Protein AF-W4LAF6-F1 (afdb_monomer)

Radius of gyration: 26.65 Å; Cα contacts (8 Å, |Δi|>4): 102; cha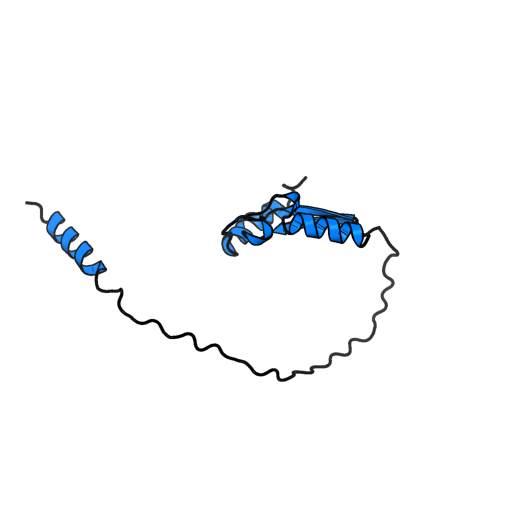ins: 1; bounding box: 60×44×70 Å

Mean predicted aligned error: 17.76 Å

Sequence (121 aa):
MNRSCLTWWLIMAGCLCLCLSGCKPQTQQTSPPASETGGQAAAPRTSPAPRGSVDEGTIVAMGDSLTAGLGVPEGQAYPAQLERKLRADGYAFKVINAGVSGETSSGARTRTEWMLTGALG

pLDDT: mean 75.05, std 21.87, range [36.91, 98.44]

Secondary structure (DSSP, 8-state):
--HHHHHHHHHHHHGGGS-------------------------------------EEEEEEEESHHHHTTTS-GGGSHHHHHHHHHHHTT-EEEEEEEE-TT--HHHHHHHHHHHHTTTT-

Structure (mmCIF, N/CA/C/O backbone):
data_AF-W4LAF6-F1
#
_entry.id   AF-W4LAF6-F1
#
loop_
_atom_site.group_PDB
_atom_site.id
_atom_site.type_symbol
_atom_site.label_atom_id
_atom_site.label_alt_id
_atom_site.label_comp_id
_atom_site.label_asym_id
_atom_site.label_entity_id
_atom_site.label_seq_id
_atom_site.pdbx_PDB_ins_code
_atom_site.Cartn_x
_atom_site.Cartn_y
_atom_site.Cartn_z
_atom_site.occupancy
_atom_site.B_iso_or_equiv
_atom_site.auth_seq_id
_atom_site.auth_comp_id
_atom_site.auth_asym_id
_atom_site.auth_atom_id
_atom_site.pdbx_PDB_model_num
ATOM 1 N N . MET A 1 1 ? 40.370 24.795 -37.604 1.00 55.34 1 MET A N 1
ATOM 2 C CA . MET A 1 1 ? 40.095 23.561 -36.834 1.00 55.34 1 MET A CA 1
ATOM 3 C C . MET A 1 1 ? 40.069 23.897 -35.349 1.00 55.34 1 MET A C 1
ATOM 5 O O . MET A 1 1 ? 41.091 24.296 -34.806 1.00 55.34 1 MET A O 1
ATOM 9 N N . ASN A 1 2 ? 38.887 23.836 -34.730 1.00 53.38 2 ASN A N 1
ATOM 10 C CA . ASN A 1 2 ? 38.608 24.380 -33.397 1.00 53.38 2 ASN A CA 1
ATOM 11 C C . ASN A 1 2 ? 39.201 23.533 -32.264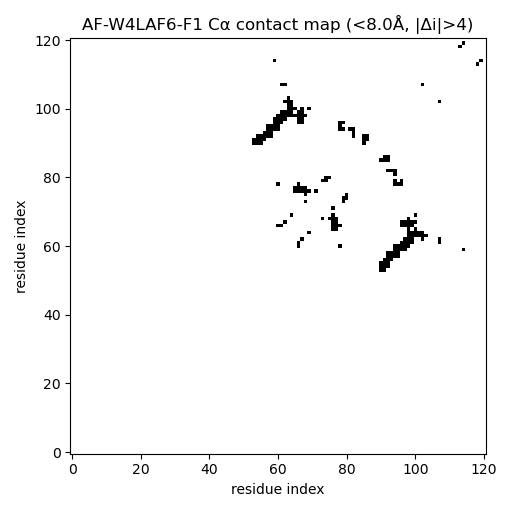 1.00 53.38 2 ASN A C 1
ATOM 13 O O . ASN A 1 2 ? 38.917 22.341 -32.156 1.00 53.38 2 ASN A O 1
ATOM 17 N N . ARG A 1 3 ? 39.944 24.191 -31.363 1.00 62.16 3 ARG A N 1
ATOM 18 C CA . ARG A 1 3 ? 40.529 23.611 -30.138 1.00 62.16 3 ARG A CA 1
ATOM 19 C C . ARG A 1 3 ? 39.488 22.944 -29.227 1.00 62.16 3 ARG A C 1
ATOM 21 O O . ARG A 1 3 ? 39.826 22.004 -28.524 1.00 62.16 3 ARG A O 1
ATOM 28 N N . SER A 1 4 ? 38.224 23.354 -29.331 1.00 68.12 4 SER A N 1
ATOM 29 C CA . SER A 1 4 ? 37.078 22.790 -28.607 1.00 68.12 4 SER A CA 1
ATOM 30 C C . SER A 1 4 ? 36.737 21.344 -28.990 1.00 68.12 4 SER A C 1
ATOM 32 O O . SER A 1 4 ? 36.124 20.644 -28.195 1.00 68.12 4 SER A O 1
ATOM 34 N N . CYS A 1 5 ? 37.143 20.874 -30.177 1.00 57.09 5 CYS A N 1
ATOM 35 C CA . CYS A 1 5 ? 36.924 19.487 -30.607 1.00 57.09 5 CYS A CA 1
ATOM 36 C C . CYS A 1 5 ? 37.892 18.516 -29.909 1.00 57.09 5 CYS A C 1
ATOM 38 O O . CYS A 1 5 ? 37.520 17.397 -29.571 1.00 57.09 5 CYS A O 1
ATOM 40 N N . LEU A 1 6 ? 39.120 18.970 -29.634 1.00 57.22 6 LEU A N 1
ATOM 41 C CA . LEU A 1 6 ? 40.149 18.152 -28.992 1.00 57.22 6 LEU A CA 1
ATOM 42 C C . LEU A 1 6 ? 39.878 17.983 -27.489 1.00 57.22 6 LEU A C 1
ATOM 44 O O . LEU A 1 6 ? 40.074 16.901 -26.942 1.00 57.22 6 LEU A O 1
ATOM 48 N N . THR A 1 7 ? 39.346 19.022 -26.836 1.00 59.94 7 THR A N 1
ATOM 49 C CA . THR A 1 7 ? 38.911 18.956 -25.432 1.00 59.94 7 THR A CA 1
ATOM 50 C C . THR A 1 7 ? 37.695 18.049 -25.252 1.00 59.94 7 THR A C 1
ATOM 52 O O . THR A 1 7 ? 37.623 17.314 -24.273 1.00 59.94 7 THR A O 1
ATOM 55 N N . TRP A 1 8 ? 36.760 18.048 -26.208 1.00 55.19 8 TRP A N 1
ATOM 56 C CA . TRP A 1 8 ? 35.602 17.149 -26.182 1.00 55.19 8 TRP A CA 1
ATOM 57 C C . TRP A 1 8 ? 35.978 15.682 -26.436 1.00 55.19 8 TRP A C 1
ATOM 59 O O . TRP A 1 8 ? 35.416 14.787 -25.809 1.00 55.19 8 TRP A O 1
ATOM 69 N N . TRP A 1 9 ? 36.974 15.430 -27.291 1.00 58.06 9 TRP A N 1
ATOM 70 C CA . TRP A 1 9 ? 37.477 14.078 -27.554 1.00 58.06 9 TRP A CA 1
ATOM 71 C C . TRP A 1 9 ? 38.161 13.457 -26.322 1.00 58.06 9 TRP A C 1
ATOM 73 O O . TRP A 1 9 ? 37.924 12.293 -26.006 1.00 58.06 9 TRP A O 1
ATOM 83 N N . LEU A 1 10 ? 38.931 14.246 -25.563 1.00 59.41 10 LEU A N 1
ATOM 84 C CA . LEU A 1 10 ? 39.584 13.784 -24.329 1.00 59.41 10 LEU A CA 1
ATOM 85 C C . LEU A 1 10 ? 38.589 13.479 -23.192 1.00 59.41 10 LEU A C 1
ATOM 87 O O . LEU A 1 10 ? 38.807 12.535 -22.435 1.00 59.41 10 LEU A O 1
ATOM 91 N N . ILE A 1 11 ? 37.476 14.218 -23.099 1.00 61.00 11 ILE A N 1
ATOM 92 C CA . ILE A 1 11 ? 36.417 13.962 -22.102 1.00 61.00 11 ILE A CA 1
ATOM 93 C C . ILE A 1 11 ? 35.644 12.672 -22.432 1.00 61.00 11 ILE A C 1
ATOM 95 O O . ILE A 1 11 ? 35.308 11.911 -21.526 1.00 61.00 11 ILE A O 1
ATOM 99 N N . MET A 1 12 ? 35.425 12.371 -23.717 1.00 57.75 12 MET A N 1
ATOM 100 C CA . MET A 1 12 ? 34.759 11.131 -24.143 1.00 57.75 12 MET A CA 1
ATOM 101 C C . MET A 1 12 ? 35.655 9.885 -24.036 1.00 57.75 12 MET A C 1
ATOM 103 O O . MET A 1 12 ? 35.149 8.800 -23.765 1.00 57.75 12 MET A O 1
ATOM 107 N N . ALA A 1 13 ? 36.979 10.023 -24.174 1.00 53.97 13 ALA A N 1
ATOM 108 C CA . ALA A 1 13 ? 37.919 8.908 -24.013 1.00 53.97 13 ALA A CA 1
ATOM 109 C C . ALA A 1 13 ? 38.182 8.528 -22.538 1.00 53.97 13 ALA A C 1
ATOM 111 O O . ALA A 1 13 ? 38.490 7.374 -22.244 1.00 53.97 13 ALA A O 1
ATOM 112 N N . GLY A 1 14 ? 38.029 9.468 -21.596 1.00 49.91 14 GLY A N 1
ATOM 113 C CA . GLY A 1 14 ? 38.251 9.227 -20.162 1.00 49.91 14 GLY A CA 1
ATOM 114 C C . GLY A 1 14 ? 37.152 8.415 -19.462 1.00 49.91 14 GLY A C 1
ATOM 115 O O . GLY A 1 14 ? 37.416 7.775 -18.447 1.00 49.91 14 GLY A O 1
ATOM 116 N N . CYS A 1 15 ? 35.934 8.383 -20.009 1.00 51.44 15 CYS A N 1
ATOM 117 C CA . CYS A 1 15 ? 34.794 7.683 -19.402 1.00 51.44 15 CYS A CA 1
ATOM 118 C C . CYS A 1 15 ? 34.811 6.155 -19.644 1.00 51.44 15 CYS A C 1
ATOM 120 O O . CYS A 1 15 ? 34.063 5.410 -19.018 1.00 51.44 15 CYS A O 1
ATOM 122 N N . LEU A 1 16 ? 35.697 5.662 -20.518 1.00 52.75 16 LEU A N 1
ATOM 123 C CA . LEU A 1 16 ? 35.758 4.253 -20.928 1.00 52.75 16 LEU A CA 1
ATOM 124 C C . LEU A 1 16 ? 36.671 3.375 -20.039 1.00 52.75 16 LEU A C 1
ATOM 126 O O . LEU A 1 16 ? 36.774 2.174 -20.267 1.00 52.75 16 LEU A O 1
ATOM 130 N N . CYS A 1 17 ? 37.309 3.932 -19.001 1.00 44.88 17 CYS A N 1
ATOM 131 C CA . CYS A 1 17 ? 38.289 3.208 -18.171 1.00 44.88 17 CYS A CA 1
ATOM 132 C C . CYS A 1 17 ? 37.824 2.890 -16.730 1.00 44.88 17 CYS A C 1
ATOM 134 O O . CYS A 1 17 ? 38.633 2.474 -15.905 1.00 44.88 17 CYS A O 1
ATOM 136 N N . LEU A 1 18 ? 36.535 3.052 -16.395 1.00 50.84 18 LEU A N 1
ATOM 137 C CA . LEU A 1 18 ? 36.020 2.850 -15.025 1.00 50.84 18 LEU A CA 1
ATOM 138 C C . LEU A 1 18 ? 34.914 1.776 -14.910 1.00 50.84 18 LEU A C 1
ATOM 140 O O . LEU A 1 18 ? 33.970 1.922 -14.137 1.00 50.84 18 LEU A O 1
ATOM 144 N N . CYS A 1 19 ? 35.022 0.670 -15.655 1.00 47.31 19 CYS A N 1
ATOM 145 C CA . CYS A 1 19 ? 34.021 -0.414 -15.634 1.00 47.31 19 CYS A CA 1
ATOM 146 C C . CYS A 1 19 ? 34.586 -1.823 -15.367 1.00 47.31 19 CYS A C 1
ATOM 148 O O . CYS A 1 19 ? 33.992 -2.800 -15.808 1.00 47.31 19 CYS A O 1
ATOM 150 N N . LEU A 1 20 ? 35.711 -1.961 -14.650 1.00 53.41 20 LEU A N 1
ATOM 151 C CA . LEU A 1 20 ? 36.367 -3.267 -14.432 1.00 53.41 20 LEU A CA 1
ATOM 152 C C . LEU A 1 20 ? 36.799 -3.553 -12.978 1.00 53.41 20 LEU A C 1
ATOM 154 O O . LEU A 1 20 ? 37.772 -4.265 -12.753 1.00 53.41 20 LEU A O 1
ATOM 158 N N . SER A 1 21 ? 36.043 -3.088 -11.977 1.00 51.38 21 SER A N 1
ATOM 159 C CA . SER A 1 21 ? 36.229 -3.527 -10.581 1.00 51.38 21 SER A CA 1
ATOM 160 C C . SER A 1 21 ? 35.023 -4.304 -10.056 1.00 51.38 21 SER A C 1
ATOM 162 O O . SER A 1 21 ? 34.177 -3.777 -9.346 1.00 51.38 21 SER A O 1
ATOM 164 N N . GLY A 1 22 ? 35.004 -5.590 -10.412 1.00 43.84 22 GLY A N 1
ATOM 165 C CA . GLY A 1 22 ? 34.835 -6.681 -9.451 1.00 43.84 22 GLY A CA 1
ATOM 166 C C . GLY A 1 22 ? 33.460 -6.890 -8.816 1.00 43.84 22 GLY A C 1
ATOM 167 O O . GLY A 1 22 ? 33.154 -6.342 -7.760 1.00 43.84 22 GLY A O 1
ATOM 168 N N . CYS A 1 23 ? 32.714 -7.850 -9.368 1.00 43.94 23 CYS A N 1
ATOM 169 C CA . CYS A 1 23 ? 31.739 -8.641 -8.625 1.00 43.94 23 CYS A CA 1
ATOM 170 C C . CYS A 1 23 ? 32.396 -9.233 -7.364 1.00 43.94 23 CYS A C 1
ATOM 172 O O . CYS A 1 23 ? 33.281 -10.082 -7.466 1.00 43.94 23 CYS A O 1
ATOM 174 N N . LYS A 1 24 ? 31.945 -8.833 -6.170 1.00 36.91 24 LYS A N 1
ATOM 175 C CA . LYS A 1 24 ? 32.108 -9.668 -4.975 1.00 36.91 24 LYS A CA 1
ATOM 176 C C . LYS A 1 24 ? 30.964 -10.687 -4.961 1.00 36.91 24 LYS A C 1
ATOM 178 O O . LYS A 1 24 ? 29.809 -10.264 -5.013 1.00 36.91 24 LYS A O 1
ATOM 183 N N . PRO A 1 25 ? 31.242 -12.000 -4.902 1.00 40.47 25 PRO A N 1
ATOM 184 C CA . PRO A 1 25 ? 30.201 -12.990 -4.692 1.00 40.47 25 PRO A CA 1
ATOM 185 C C . PRO A 1 25 ? 29.563 -12.740 -3.324 1.00 40.47 25 PRO A C 1
ATOM 187 O O . PRO A 1 25 ? 30.238 -12.639 -2.299 1.00 40.47 25 PRO A O 1
ATOM 190 N N . GLN A 1 26 ? 28.246 -12.579 -3.344 1.00 48.56 26 GLN A N 1
ATOM 191 C CA . GLN A 1 26 ? 27.402 -12.424 -2.176 1.00 48.56 26 GLN A CA 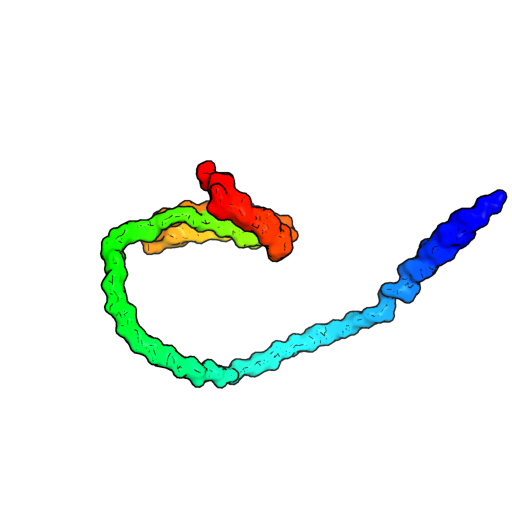1
ATOM 192 C C . GLN A 1 26 ? 27.331 -13.772 -1.460 1.00 48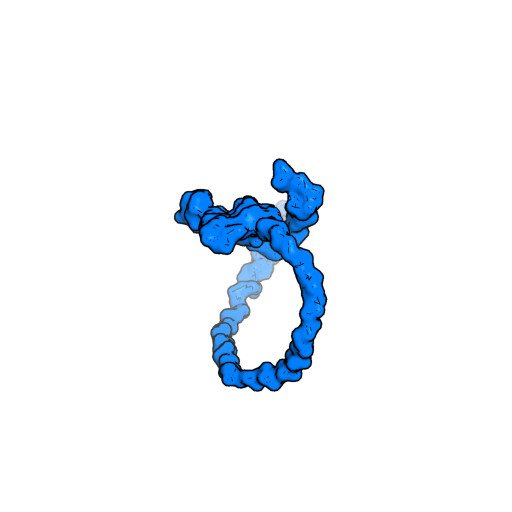.56 26 GLN A C 1
ATOM 194 O O . GLN A 1 26 ? 26.478 -14.608 -1.748 1.00 48.56 26 GLN A O 1
ATOM 199 N N . THR A 1 27 ? 28.265 -13.997 -0.540 1.00 41.28 27 THR A N 1
ATOM 200 C CA . THR A 1 27 ? 28.165 -15.089 0.424 1.00 41.28 27 THR A CA 1
ATOM 201 C C . THR A 1 27 ? 26.967 -14.794 1.319 1.00 41.28 27 THR A C 1
ATOM 203 O O . THR A 1 27 ? 27.004 -13.894 2.156 1.00 41.28 27 THR A O 1
ATOM 206 N N . GLN A 1 28 ? 25.875 -15.519 1.086 1.00 53.09 28 GLN A N 1
ATOM 207 C CA . GLN A 1 28 ? 24.708 -15.545 1.954 1.00 53.09 28 GLN A CA 1
ATOM 208 C C . GLN A 1 28 ? 25.154 -15.927 3.368 1.00 53.09 28 GLN A C 1
ATOM 210 O O . GLN A 1 28 ? 25.638 -17.032 3.604 1.00 53.09 28 GLN A O 1
ATOM 215 N N . GLN A 1 29 ? 24.990 -14.998 4.308 1.00 44.53 29 GLN A N 1
ATOM 216 C CA . GLN A 1 29 ? 25.005 -15.301 5.731 1.00 44.53 29 GLN A CA 1
ATOM 217 C C . GLN A 1 29 ? 23.775 -16.156 6.036 1.00 44.53 29 GLN A C 1
ATOM 219 O O . GLN A 1 29 ? 22.670 -15.658 6.234 1.00 44.53 29 GLN A O 1
ATOM 224 N N . THR A 1 30 ? 23.975 -17.467 6.071 1.00 48.97 30 THR A N 1
ATOM 225 C CA . THR A 1 30 ? 23.160 -18.360 6.887 1.00 48.97 30 THR A CA 1
ATOM 226 C C . THR A 1 30 ? 23.413 -18.007 8.348 1.00 48.97 30 THR A C 1
ATOM 228 O O . THR A 1 30 ? 24.395 -18.453 8.943 1.00 48.97 30 THR A O 1
ATOM 231 N N . SER A 1 31 ? 22.555 -17.167 8.920 1.00 59.81 31 SER A N 1
ATOM 232 C CA . SER A 1 31 ? 22.475 -16.999 10.369 1.00 59.81 31 SER A CA 1
ATOM 233 C C . SER A 1 31 ? 21.799 -18.241 10.968 1.00 59.81 31 SER A C 1
ATOM 235 O O . SER A 1 31 ? 20.710 -18.600 10.511 1.00 59.81 31 SER A O 1
ATOM 237 N N . PRO A 1 32 ? 22.398 -18.922 11.961 1.00 6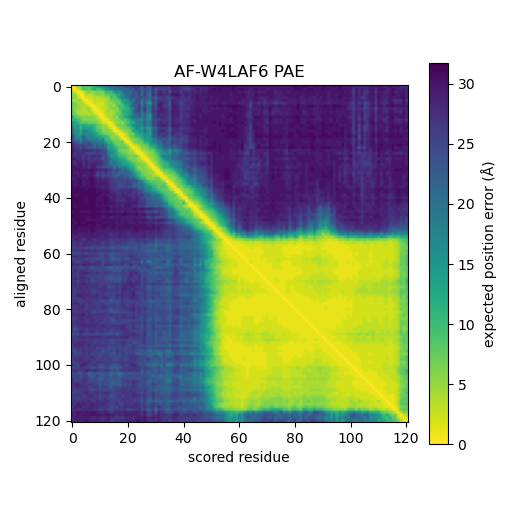8.31 32 PRO A N 1
ATOM 238 C CA . PRO A 1 32 ? 21.702 -19.958 12.718 1.00 68.31 32 PRO A CA 1
ATOM 239 C C . PRO A 1 32 ? 20.541 -19.358 13.537 1.00 68.31 32 PRO A C 1
ATOM 241 O O . PRO A 1 32 ? 20.630 -18.205 13.968 1.00 68.31 32 PRO A O 1
ATOM 244 N N . PRO A 1 33 ? 19.463 -20.125 13.795 1.00 55.50 33 PRO A N 1
ATOM 245 C CA . PRO A 1 33 ? 18.415 -19.713 14.713 1.00 55.50 33 PRO A CA 1
ATOM 246 C C . PRO A 1 33 ? 18.913 -19.944 16.142 1.00 55.50 33 PRO A C 1
ATOM 248 O O . PRO A 1 33 ? 19.053 -21.081 16.587 1.00 55.50 33 PRO A O 1
ATOM 251 N N . ALA A 1 34 ? 19.196 -18.869 16.868 1.00 51.38 34 ALA A N 1
ATOM 252 C CA . ALA A 1 34 ? 19.444 -18.931 18.302 1.00 51.38 34 ALA A CA 1
ATOM 253 C C . ALA A 1 34 ? 18.727 -17.764 18.983 1.00 51.38 34 ALA A C 1
ATOM 255 O O . ALA A 1 34 ? 19.258 -16.672 19.131 1.00 51.38 34 ALA A O 1
ATOM 256 N N . SER A 1 35 ? 17.466 -18.034 19.307 1.00 52.53 35 SER A N 1
ATOM 257 C CA . SER A 1 35 ? 16.837 -17.760 20.595 1.00 52.53 35 SER A CA 1
ATOM 258 C C . SER A 1 35 ? 17.375 -16.576 21.403 1.00 52.53 35 SER A C 1
ATOM 260 O O . SER A 1 35 ? 18.280 -16.737 22.217 1.00 52.53 35 SER A O 1
ATOM 262 N N . GLU A 1 36 ? 16.676 -15.447 21.326 1.00 46.94 36 GLU A N 1
ATOM 263 C CA . GLU A 1 36 ? 16.548 -14.547 22.471 1.00 46.94 36 GLU A CA 1
ATOM 264 C C . GLU A 1 36 ? 15.103 -14.593 22.967 1.00 46.94 36 GLU A C 1
ATOM 266 O O . GLU A 1 36 ? 14.223 -13.827 22.580 1.00 46.94 36 GLU A O 1
ATOM 271 N N . THR A 1 37 ? 14.871 -15.567 23.846 1.00 42.94 37 THR A N 1
ATOM 272 C CA . THR A 1 37 ? 13.770 -15.572 24.805 1.00 42.94 37 THR A CA 1
ATOM 273 C C . THR A 1 37 ? 14.015 -14.434 25.797 1.00 42.94 37 THR A C 1
ATOM 275 O O . THR A 1 37 ? 14.634 -14.620 26.841 1.00 42.94 37 THR A O 1
ATOM 278 N N . GLY A 1 38 ? 13.549 -13.237 25.451 1.00 42.56 38 GLY A N 1
ATOM 279 C CA . GLY A 1 38 ? 13.451 -12.089 26.348 1.00 42.56 38 GLY A CA 1
ATOM 280 C C . GLY A 1 38 ? 12.010 -11.926 26.808 1.00 42.56 38 GLY A C 1
ATOM 281 O O . GLY A 1 38 ? 11.221 -11.234 26.172 1.00 42.56 38 GLY A O 1
ATOM 282 N N . GLY A 1 39 ? 11.649 -12.606 27.895 1.00 44.84 39 GLY A N 1
ATOM 283 C CA . GLY A 1 39 ? 10.328 -12.515 28.501 1.00 44.84 39 GLY A CA 1
ATOM 284 C C . GLY A 1 39 ? 10.044 -11.115 29.041 1.00 44.84 39 GLY A C 1
ATOM 285 O O . GLY A 1 39 ? 10.686 -10.657 29.982 1.00 44.84 39 GLY A O 1
ATOM 286 N N . GLN A 1 40 ? 9.015 -10.474 28.497 1.00 52.25 40 GLN A N 1
ATOM 287 C CA . GLN A 1 40 ? 8.271 -9.420 29.177 1.00 52.25 40 GLN A CA 1
ATOM 288 C C . GLN A 1 40 ? 6.832 -9.900 29.317 1.00 52.25 40 GLN A C 1
ATOM 290 O O . GLN A 1 40 ? 5.990 -9.731 28.439 1.00 52.25 40 GLN A O 1
ATOM 295 N N . ALA A 1 41 ? 6.581 -10.552 30.452 1.00 51.00 41 ALA A N 1
ATOM 296 C CA . ALA A 1 41 ? 5.248 -10.820 30.955 1.00 51.00 41 ALA A CA 1
ATOM 297 C C . ALA A 1 41 ? 4.587 -9.478 31.307 1.00 51.00 41 ALA A C 1
ATOM 299 O O . ALA A 1 41 ? 4.680 -8.986 32.430 1.00 51.00 41 ALA A O 1
ATOM 300 N N . ALA A 1 42 ? 3.947 -8.855 30.320 1.00 49.25 42 ALA A N 1
ATOM 301 C CA . ALA A 1 42 ? 2.998 -7.786 30.564 1.00 49.25 42 ALA A CA 1
ATOM 302 C C . ALA A 1 42 ? 1.706 -8.425 31.090 1.00 49.25 42 ALA A C 1
ATOM 304 O O . ALA A 1 42 ? 1.037 -9.179 30.385 1.00 49.25 42 ALA A O 1
ATOM 305 N N . ALA A 1 43 ? 1.386 -8.149 32.355 1.00 50.75 43 ALA A N 1
ATOM 306 C CA . ALA A 1 43 ? 0.131 -8.541 32.984 1.00 50.75 43 ALA A CA 1
ATOM 307 C C . ALA A 1 43 ? -1.085 -8.138 32.117 1.00 50.75 43 ALA A C 1
ATOM 309 O O . ALA A 1 43 ? -1.025 -7.111 31.428 1.00 50.75 43 ALA A O 1
ATOM 310 N N . PRO A 1 44 ? -2.208 -8.880 32.167 1.00 43.84 44 PRO A N 1
ATOM 311 C CA . PRO A 1 44 ? -3.401 -8.516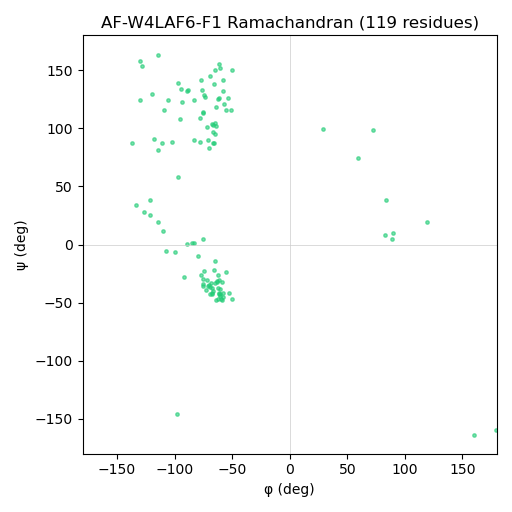 31.421 1.00 43.84 44 PRO A CA 1
ATOM 312 C C . PRO A 1 44 ? -3.968 -7.213 31.987 1.00 43.84 44 PRO A C 1
ATOM 314 O O . PRO A 1 44 ? -4.614 -7.192 33.033 1.00 43.84 44 PRO A O 1
ATOM 317 N N . ARG A 1 45 ? -3.742 -6.099 31.287 1.00 52.28 45 ARG A N 1
ATOM 318 C CA . ARG A 1 45 ? -4.550 -4.896 31.481 1.00 52.28 45 ARG A CA 1
ATOM 319 C C . ARG A 1 45 ? -5.866 -5.115 30.752 1.00 52.28 45 ARG A C 1
ATOM 321 O O . ARG A 1 45 ? -6.000 -4.767 29.584 1.00 52.28 45 ARG A O 1
ATOM 328 N N . THR A 1 46 ? -6.837 -5.700 31.443 1.00 49.25 46 THR A N 1
ATOM 329 C CA . THR A 1 46 ? -8.243 -5.648 31.035 1.00 49.25 46 THR A CA 1
ATOM 330 C C . THR A 1 46 ? -8.747 -4.221 31.228 1.00 49.25 46 THR A C 1
ATOM 332 O O . THR A 1 46 ? -9.331 -3.884 32.255 1.00 49.25 46 THR A O 1
ATOM 335 N N . SER A 1 47 ? -8.474 -3.364 30.244 1.00 63.25 47 SER A N 1
ATOM 336 C CA . SER A 1 47 ? -9.273 -2.160 30.034 1.00 63.25 47 SER A CA 1
ATOM 337 C C . SER A 1 47 ? -10.587 -2.595 29.376 1.00 63.25 47 SER A C 1
ATOM 339 O O . SER A 1 47 ? -10.532 -3.402 28.442 1.00 63.25 47 SER A O 1
ATOM 341 N N . PRO A 1 48 ? -11.763 -2.138 29.837 1.00 60.06 48 PRO A N 1
ATOM 342 C CA . PRO A 1 48 ? -13.024 -2.516 29.218 1.00 60.06 48 PRO A CA 1
ATOM 343 C C . PRO A 1 48 ? -13.089 -1.899 27.815 1.00 60.06 48 PRO A C 1
ATOM 345 O O . PRO A 1 48 ? -13.295 -0.697 27.659 1.00 60.06 48 PRO A O 1
ATOM 348 N N . ALA A 1 49 ? -12.866 -2.727 26.793 1.00 60.28 49 ALA A N 1
ATOM 349 C CA . ALA A 1 49 ? -13.034 -2.337 25.401 1.00 60.28 49 ALA A CA 1
ATOM 350 C C . ALA A 1 49 ? -14.525 -2.055 25.123 1.00 60.28 49 ALA A C 1
ATOM 352 O O . ALA A 1 49 ? -15.388 -2.800 25.607 1.00 60.28 49 ALA A O 1
ATOM 353 N N . PRO A 1 50 ? -14.856 -0.994 24.366 1.00 63.09 50 PRO A N 1
ATOM 354 C CA . PRO A 1 50 ? -16.227 -0.748 23.942 1.00 63.09 50 PRO A CA 1
ATOM 355 C C . PRO A 1 50 ? -16.734 -1.956 23.145 1.00 63.09 50 PRO A C 1
ATOM 357 O O . PRO A 1 50 ? -16.052 -2.484 22.269 1.00 63.09 50 PRO A O 1
ATOM 360 N N . ARG A 1 51 ? -17.935 -2.432 23.485 1.00 53.66 51 ARG A N 1
ATOM 361 C CA . ARG A 1 51 ? -18.576 -3.561 22.808 1.00 53.66 51 ARG A CA 1
ATOM 362 C C . ARG A 1 51 ? -19.049 -3.134 21.415 1.00 53.66 51 ARG A C 1
ATOM 364 O O . ARG A 1 51 ? -20.094 -2.508 21.299 1.00 53.66 51 ARG A O 1
ATOM 371 N N . GLY A 1 52 ? -18.260 -3.518 20.412 1.00 52.41 52 GLY A N 1
ATOM 372 C CA . GLY A 1 52 ? -18.675 -3.975 19.082 1.00 52.41 52 GLY A CA 1
ATOM 373 C C . GLY A 1 52 ? -19.491 -3.015 18.221 1.00 52.41 52 GLY A C 1
ATOM 374 O O . GLY A 1 52 ? -20.670 -3.265 17.985 1.00 52.41 52 GLY A O 1
ATOM 375 N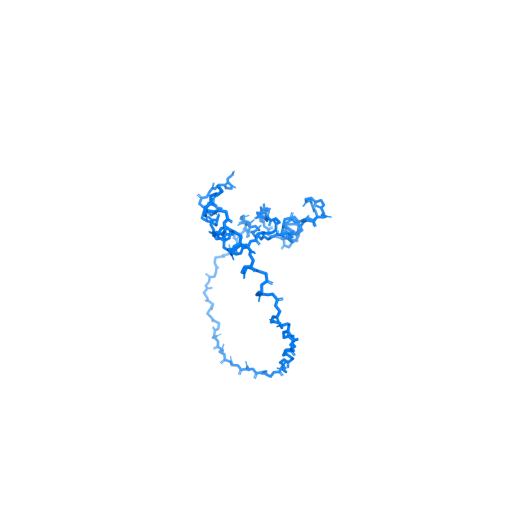 N . SER A 1 53 ? -18.847 -1.991 17.661 1.00 64.31 53 SER A N 1
ATOM 376 C CA . SER A 1 53 ? -19.161 -1.604 16.282 1.00 64.31 53 SER A CA 1
ATOM 377 C C . SER A 1 53 ? -18.647 -2.709 15.357 1.00 64.31 53 SER A C 1
ATOM 379 O O . SER A 1 53 ? -17.615 -3.313 15.650 1.00 64.31 53 SER A O 1
ATOM 381 N N . VAL A 1 54 ? -19.351 -2.998 14.262 1.00 70.31 54 VAL A N 1
ATOM 382 C CA . VAL A 1 54 ? -18.764 -3.787 13.171 1.00 70.31 54 VAL A CA 1
ATOM 383 C C . VAL A 1 54 ? -17.456 -3.095 12.787 1.00 70.31 54 VAL A C 1
ATOM 385 O O . VAL A 1 54 ? -17.454 -1.884 12.578 1.00 70.31 54 VAL A O 1
ATOM 388 N N . ASP A 1 55 ? -16.347 -3.831 12.781 1.00 83.62 55 ASP A N 1
ATOM 389 C CA . ASP A 1 55 ? -15.055 -3.296 12.358 1.00 83.62 55 ASP A CA 1
ATOM 390 C C . ASP A 1 55 ? -15.163 -2.934 10.868 1.00 83.62 55 ASP A C 1
ATOM 392 O O . ASP A 1 55 ? -15.176 -3.809 9.996 1.00 83.62 55 ASP A O 1
ATOM 396 N N . GLU A 1 56 ? -15.317 -1.639 10.596 1.00 90.62 56 GLU A N 1
ATOM 397 C CA . GLU A 1 56 ? -15.553 -1.072 9.271 1.00 90.62 56 GLU A CA 1
ATOM 398 C C . GLU A 1 56 ? -14.565 0.055 8.953 1.00 90.62 56 GLU A C 1
ATOM 400 O O . GLU A 1 56 ? -14.028 0.713 9.848 1.00 90.62 56 GLU A O 1
ATOM 405 N N . GLY A 1 57 ? -14.304 0.285 7.666 1.00 92.81 57 GLY A N 1
ATOM 406 C CA . GLY A 1 57 ? -13.430 1.376 7.239 1.00 92.81 57 GLY A CA 1
ATOM 407 C C . GLY A 1 57 ? -12.853 1.216 5.837 1.00 92.81 57 GLY A C 1
ATOM 408 O O . GLY A 1 57 ? -13.300 0.396 5.036 1.00 92.81 57 GLY A O 1
ATOM 409 N N . THR A 1 58 ? -11.816 2.000 5.548 1.00 94.12 58 THR A N 1
ATOM 410 C CA . THR A 1 58 ? -11.109 1.975 4.262 1.00 94.12 58 THR A CA 1
ATOM 411 C C . THR A 1 58 ? -9.646 1.619 4.478 1.00 94.12 58 THR A C 1
ATOM 413 O O . THR A 1 58 ? -8.956 2.243 5.279 1.00 94.12 58 THR A O 1
ATOM 416 N N . ILE A 1 59 ? -9.160 0.638 3.724 1.00 95.31 59 ILE A N 1
ATOM 417 C CA . ILE A 1 59 ? -7.750 0.259 3.656 1.00 95.31 59 ILE A CA 1
ATOM 418 C C . ILE A 1 59 ? -7.193 0.758 2.330 1.00 95.31 59 ILE A C 1
ATOM 420 O O . ILE A 1 59 ? -7.688 0.400 1.264 1.00 95.31 59 ILE A O 1
ATOM 424 N N . VAL A 1 60 ? -6.125 1.547 2.388 1.00 95.62 60 VAL A N 1
ATOM 425 C CA . VAL A 1 60 ? -5.370 1.953 1.200 1.00 95.62 60 VAL A CA 1
ATOM 426 C C . VAL A 1 60 ? -4.193 1.001 1.035 1.00 95.62 60 VAL A C 1
ATOM 428 O O . VAL A 1 60 ? -3.234 1.040 1.804 1.00 95.62 60 VAL A O 1
ATOM 431 N N . ALA A 1 61 ? -4.260 0.128 0.034 1.00 96.69 61 ALA A N 1
ATOM 432 C CA . ALA A 1 61 ? -3.182 -0.796 -0.282 1.00 96.69 61 ALA A CA 1
ATOM 433 C C . ALA A 1 61 ? -2.132 -0.085 -1.148 1.00 96.69 61 ALA A C 1
ATOM 435 O O . ALA A 1 61 ? -2.220 -0.075 -2.375 1.00 96.69 61 ALA A O 1
ATOM 436 N N . MET A 1 62 ? -1.146 0.540 -0.504 1.00 96.25 62 MET A N 1
ATOM 437 C CA . MET A 1 62 ? -0.005 1.178 -1.163 1.00 96.25 62 MET A CA 1
ATOM 438 C C . MET A 1 62 ? 1.136 0.173 -1.363 1.00 96.25 62 MET A C 1
ATOM 440 O O . MET A 1 62 ? 1.507 -0.544 -0.438 1.00 96.25 62 MET A O 1
ATOM 444 N N . GLY A 1 63 ? 1.714 0.133 -2.562 1.00 96.25 63 GLY A N 1
ATOM 445 C CA . GLY A 1 63 ? 2.863 -0.719 -2.856 1.00 96.25 63 GLY A CA 1
ATOM 446 C C . GLY A 1 63 ? 3.325 -0.613 -4.304 1.00 96.25 63 GLY A C 1
ATOM 447 O O . GLY A 1 63 ? 3.015 0.365 -4.989 1.00 96.25 63 GLY A O 1
ATOM 448 N N . ASP A 1 64 ? 4.052 -1.633 -4.749 1.00 97.31 64 ASP A N 1
ATOM 449 C CA . ASP A 1 64 ? 4.638 -1.725 -6.082 1.00 97.31 64 ASP A CA 1
ATOM 450 C C . ASP A 1 64 ? 3.769 -2.568 -7.046 1.00 97.31 64 ASP A C 1
ATOM 452 O O . ASP A 1 64 ? 2.535 -2.571 -6.966 1.00 97.31 64 ASP A O 1
ATOM 456 N N . SER A 1 65 ? 4.407 -3.298 -7.967 1.00 97.94 65 SER A N 1
ATOM 457 C CA . SER A 1 65 ? 3.753 -4.181 -8.934 1.00 97.94 65 SER A CA 1
ATOM 458 C C . SER A 1 65 ? 2.957 -5.320 -8.294 1.00 97.94 65 SER A C 1
ATOM 460 O O . SER A 1 65 ? 1.944 -5.732 -8.867 1.00 97.94 65 SER A O 1
ATOM 462 N N . LEU A 1 66 ? 3.366 -5.812 -7.119 1.00 97.69 66 LEU A N 1
ATOM 463 C CA . LEU A 1 66 ? 2.665 -6.893 -6.422 1.00 97.69 66 LEU A CA 1
ATOM 464 C C . LEU A 1 66 ? 1.291 -6.431 -5.938 1.00 97.69 66 LEU A C 1
ATOM 466 O O . LEU A 1 66 ? 0.291 -7.130 -6.105 1.00 97.69 66 LEU A O 1
ATOM 470 N N . THR A 1 67 ? 1.232 -5.219 -5.393 1.00 98.06 67 THR A N 1
ATOM 471 C CA . THR A 1 67 ? -0.022 -4.594 -4.968 1.00 98.06 67 THR A CA 1
ATOM 472 C C . THR A 1 67 ? -0.850 -4.148 -6.170 1.00 98.06 67 THR A C 1
ATOM 474 O O . THR A 1 67 ? -2.065 -4.340 -6.178 1.00 98.06 67 THR A O 1
ATOM 477 N N . ALA A 1 68 ? -0.200 -3.621 -7.215 1.00 97.88 68 ALA A N 1
ATOM 478 C CA . ALA A 1 68 ? -0.868 -3.190 -8.442 1.00 97.88 68 ALA A CA 1
ATOM 479 C C . ALA A 1 68 ? -1.573 -4.345 -9.181 1.00 97.88 68 ALA A C 1
ATOM 481 O O . ALA A 1 68 ? -2.554 -4.103 -9.877 1.00 97.88 68 ALA A O 1
ATOM 482 N N . GLY A 1 69 ? -1.110 -5.589 -9.011 1.00 98.06 69 GLY A N 1
ATOM 483 C CA . GLY A 1 69 ? -1.657 -6.754 -9.711 1.00 98.06 69 GLY A CA 1
ATOM 484 C C . GLY A 1 69 ? -1.070 -6.938 -11.111 1.00 98.06 69 GLY A C 1
ATOM 485 O O . GLY A 1 69 ? -1.787 -7.300 -12.042 1.00 98.06 69 GLY A O 1
ATOM 486 N N . LEU A 1 70 ? 0.230 -6.676 -11.285 1.00 98.00 70 LEU A N 1
ATOM 487 C CA . LEU A 1 70 ? 0.891 -6.835 -12.581 1.00 98.00 70 LEU A CA 1
ATOM 488 C C . LEU A 1 70 ? 0.740 -8.274 -13.105 1.00 98.00 70 LEU A C 1
ATOM 490 O O . LEU A 1 70 ? 1.194 -9.226 -12.476 1.00 98.00 70 LEU A O 1
ATOM 494 N N . GLY A 1 71 ? 0.129 -8.415 -14.283 1.00 97.56 71 GLY A N 1
ATOM 495 C CA . GLY A 1 71 ? -0.070 -9.707 -14.945 1.00 97.56 71 GLY A CA 1
ATOM 496 C C . GLY A 1 71 ? -1.359 -10.442 -14.567 1.00 97.56 71 GLY A C 1
ATOM 497 O O . GLY A 1 71 ? -1.559 -11.560 -15.036 1.00 97.56 71 GLY A O 1
ATOM 498 N N . VAL A 1 72 ? -2.245 -9.835 -13.768 1.00 97.62 72 VAL A N 1
ATOM 499 C CA . VAL A 1 72 ? -3.558 -10.406 -13.428 1.00 97.62 72 VAL A CA 1
ATOM 500 C C . VAL A 1 72 ? -4.693 -9.399 -13.648 1.00 97.62 72 VAL A C 1
ATOM 502 O O . VAL A 1 72 ? -4.459 -8.192 -13.645 1.00 97.62 72 VAL A O 1
ATOM 505 N N . PRO A 1 73 ? -5.944 -9.861 -13.830 1.00 97.56 73 PRO A N 1
ATOM 506 C CA . PRO A 1 73 ? -7.106 -8.976 -13.815 1.00 97.56 73 PRO A CA 1
ATOM 507 C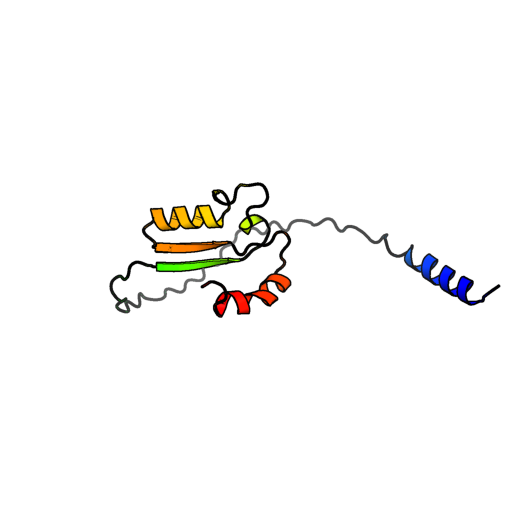 C . PRO A 1 73 ? -7.255 -8.256 -12.468 1.00 97.56 73 PRO A C 1
ATOM 509 O O . PRO A 1 73 ? -6.928 -8.825 -11.426 1.00 97.56 73 PRO A O 1
ATOM 512 N N . GLU A 1 74 ? -7.852 -7.061 -12.459 1.00 93.19 74 GLU A N 1
ATOM 513 C CA . GLU A 1 74 ? -8.043 -6.251 -11.239 1.00 93.19 74 GLU A CA 1
ATOM 514 C C . GLU A 1 74 ? -8.731 -7.027 -10.109 1.00 93.19 74 GLU A C 1
ATOM 516 O O . GLU A 1 74 ? -8.299 -6.998 -8.959 1.00 93.19 74 GLU A O 1
ATOM 521 N N . GLY A 1 75 ? -9.759 -7.812 -10.449 1.00 96.69 75 GLY A N 1
ATOM 522 C CA . GLY A 1 75 ? -10.479 -8.647 -9.491 1.00 96.69 75 GLY A CA 1
ATOM 523 C C . GLY A 1 75 ? -9.633 -9.761 -8.864 1.00 96.69 75 GLY A C 1
ATOM 524 O O . GLY A 1 75 ? -10.057 -10.342 -7.869 1.00 96.69 75 GLY A O 1
ATOM 525 N N . GLN A 1 76 ? -8.457 -10.074 -9.407 1.00 97.81 76 GLN A N 1
ATOM 526 C CA . GLN A 1 76 ? -7.528 -11.087 -8.896 1.00 97.81 76 GLN A CA 1
ATOM 527 C C . GLN A 1 76 ? -6.281 -10.482 -8.240 1.00 97.81 76 GLN A C 1
ATOM 529 O O . GLN A 1 76 ? -5.498 -11.225 -7.647 1.00 97.81 76 GLN A O 1
ATOM 534 N N . ALA A 1 77 ? -6.109 -9.158 -8.298 1.00 98.38 77 ALA A N 1
ATOM 535 C CA . ALA A 1 77 ? -5.030 -8.470 -7.606 1.00 98.38 77 ALA A CA 1
ATOM 536 C C . ALA A 1 77 ? -5.128 -8.662 -6.082 1.00 98.38 77 ALA A C 1
ATOM 538 O O . ALA A 1 77 ? -6.212 -8.877 -5.525 1.00 98.38 77 ALA A O 1
ATOM 539 N N . TYR A 1 78 ? -3.988 -8.547 -5.395 1.00 98.31 78 TYR A N 1
ATOM 540 C CA . TYR A 1 78 ? -3.902 -8.707 -3.941 1.00 98.31 78 TYR A CA 1
ATOM 541 C C . TYR A 1 78 ? -4.947 -7.874 -3.164 1.00 98.31 78 TYR A C 1
ATOM 543 O O . TYR A 1 78 ? -5.641 -8.461 -2.332 1.00 98.31 78 TYR A O 1
ATOM 551 N N . PRO A 1 79 ? -5.159 -6.569 -3.447 1.00 98.38 79 PRO A N 1
ATOM 552 C CA . PRO A 1 79 ? -6.153 -5.766 -2.726 1.00 98.38 79 PRO A CA 1
ATOM 553 C C . PRO A 1 79 ? -7.587 -6.297 -2.863 1.00 98.38 79 PRO A C 1
ATOM 555 O O . PRO A 1 79 ? -8.334 -6.333 -1.887 1.00 98.38 79 PRO A O 1
ATOM 558 N N . ALA A 1 80 ? -7.956 -6.789 -4.049 1.00 98.38 80 ALA A N 1
ATOM 559 C CA . ALA A 1 80 ? -9.277 -7.365 -4.292 1.00 98.38 80 ALA A CA 1
ATOM 560 C C . ALA A 1 80 ? -9.469 -8.698 -3.546 1.00 98.38 80 ALA A C 1
ATOM 562 O O . ALA A 1 80 ? -10.558 -8.988 -3.044 1.00 98.38 80 ALA A O 1
ATOM 563 N N . GLN A 1 81 ? -8.412 -9.511 -3.451 1.00 98.44 81 GLN A N 1
ATOM 564 C CA . GLN A 1 81 ? -8.413 -10.741 -2.653 1.00 98.44 81 GLN A CA 1
ATOM 565 C C . GLN A 1 81 ? -8.502 -10.444 -1.153 1.00 98.44 81 GLN A C 1
ATOM 567 O O . GLN A 1 81 ? -9.256 -11.107 -0.439 1.00 98.44 81 GLN A O 1
ATOM 572 N N . LEU A 1 82 ? -7.773 -9.428 -0.686 1.00 98.31 82 LEU A N 1
ATOM 573 C CA . LEU A 1 82 ? -7.808 -8.975 0.699 1.00 98.31 82 LEU A CA 1
ATOM 574 C C . LEU A 1 82 ? -9.217 -8.524 1.094 1.00 98.31 82 LEU A C 1
ATOM 576 O O . LEU A 1 82 ? -9.722 -8.966 2.120 1.00 98.31 82 LEU A O 1
ATOM 580 N N . GLU A 1 83 ? -9.882 -7.719 0.262 1.00 98.12 83 GLU A N 1
ATOM 581 C CA . GLU A 1 83 ? -11.252 -7.274 0.538 1.00 98.12 83 GLU A CA 1
ATOM 582 C C . GLU A 1 83 ? -12.230 -8.451 0.644 1.00 98.12 83 GLU A C 1
ATOM 584 O O . GLU A 1 83 ? -13.048 -8.515 1.562 1.00 98.12 83 GLU A O 1
ATOM 589 N N . ARG A 1 84 ? -12.132 -9.425 -0.272 1.00 98.19 84 ARG A N 1
ATOM 590 C CA . ARG A 1 84 ? -12.956 -10.642 -0.209 1.00 98.19 84 ARG A CA 1
ATOM 591 C C . ARG A 1 84 ? -12.723 -11.427 1.071 1.00 98.19 84 ARG A C 1
ATOM 593 O O . ARG A 1 84 ? -13.694 -11.887 1.667 1.00 98.19 84 ARG A O 1
ATOM 600 N N . LYS A 1 85 ? -11.463 -11.570 1.484 1.00 97.94 85 LYS A N 1
ATOM 601 C CA . LYS A 1 85 ? -11.107 -12.264 2.719 1.00 97.94 85 LYS A CA 1
ATOM 602 C C . LYS A 1 85 ? -11.650 -11.535 3.948 1.00 97.94 85 LYS A C 1
ATOM 604 O O . LYS A 1 85 ? -12.296 -12.170 4.767 1.00 97.94 85 LYS A O 1
ATOM 609 N N . LEU A 1 86 ? -11.459 -10.219 4.041 1.00 97.00 86 LEU A N 1
ATOM 610 C CA . LEU A 1 86 ? -11.971 -9.407 5.149 1.00 97.00 86 LEU A CA 1
ATOM 611 C C . LEU A 1 86 ? -13.491 -9.526 5.276 1.00 97.00 86 LEU A C 1
ATOM 613 O O . LEU A 1 86 ? -13.994 -9.790 6.363 1.00 97.00 86 LEU A O 1
ATOM 617 N N . ARG A 1 87 ? -14.209 -9.445 4.150 1.00 95.81 87 ARG A N 1
ATOM 618 C CA . ARG A 1 87 ? -15.662 -9.635 4.116 1.00 95.81 87 ARG A CA 1
ATOM 619 C C . ARG A 1 87 ? -16.079 -11.033 4.574 1.00 95.81 87 ARG A C 1
ATOM 621 O O . ARG A 1 87 ? -17.051 -11.161 5.310 1.00 95.81 87 ARG A O 1
ATOM 628 N N . ALA A 1 88 ? -15.367 -12.072 4.135 1.00 96.81 88 ALA A N 1
ATOM 629 C CA . ALA A 1 88 ? -15.633 -13.450 4.550 1.00 96.81 88 ALA A CA 1
ATOM 630 C C . ALA A 1 88 ? -15.380 -13.666 6.051 1.00 96.81 88 ALA A C 1
ATOM 632 O O . ALA A 1 88 ? -16.101 -14.430 6.686 1.00 96.81 88 ALA A O 1
ATOM 633 N N . ASP A 1 89 ? -14.407 -12.949 6.612 1.00 95.94 89 ASP A N 1
ATOM 634 C CA . ASP A 1 89 ? -14.052 -12.985 8.030 1.00 95.94 89 ASP A CA 1
ATOM 635 C C . ASP A 1 89 ? -14.958 -12.067 8.895 1.00 95.94 89 ASP A C 1
ATOM 637 O O . ASP A 1 89 ? -14.791 -12.004 10.111 1.00 95.94 89 ASP A O 1
ATOM 641 N N . GLY A 1 90 ? -15.947 -11.385 8.298 1.00 94.44 90 GLY A N 1
ATOM 642 C CA . GLY A 1 90 ? -16.931 -10.549 9.002 1.00 94.44 90 GLY A CA 1
ATOM 643 C C . GLY A 1 90 ? -16.535 -9.080 9.190 1.00 94.44 90 GLY A C 1
ATOM 644 O O . GLY A 1 90 ? -17.232 -8.352 9.895 1.00 94.44 90 GLY A O 1
ATOM 645 N N . TYR A 1 91 ? -15.455 -8.631 8.548 1.00 95.94 91 TYR A N 1
ATOM 646 C CA . TYR A 1 91 ? -14.986 -7.249 8.592 1.00 95.94 91 TYR A CA 1
ATOM 647 C C . TYR A 1 91 ? -15.516 -6.435 7.402 1.00 95.94 91 TYR A C 1
ATOM 649 O O . TYR A 1 91 ? -15.421 -6.855 6.245 1.00 95.94 91 TYR A O 1
ATOM 657 N N . ALA A 1 92 ? -16.027 -5.233 7.661 1.00 94.06 92 ALA A N 1
ATOM 658 C CA . ALA A 1 92 ? -16.635 -4.359 6.659 1.00 94.06 92 ALA A CA 1
ATOM 659 C C . ALA A 1 92 ? -15.641 -3.307 6.131 1.00 94.06 92 ALA A C 1
ATOM 661 O O . ALA A 1 92 ? -15.876 -2.102 6.210 1.00 94.06 92 ALA A O 1
ATOM 662 N N . PHE A 1 93 ? -14.512 -3.757 5.577 1.00 95.94 93 PHE A N 1
ATOM 663 C CA . PHE A 1 93 ? -13.528 -2.858 4.962 1.00 95.94 93 PHE A CA 1
ATOM 664 C C . PHE A 1 93 ? -13.685 -2.767 3.445 1.00 95.94 93 PHE A C 1
ATOM 666 O O . PHE A 1 93 ? -13.844 -3.782 2.766 1.00 95.94 93 PHE A O 1
ATOM 673 N N . LYS A 1 94 ? -13.544 -1.552 2.910 1.00 95.62 94 LYS A N 1
ATOM 674 C CA . LYS A 1 94 ? -13.258 -1.294 1.493 1.00 95.62 94 LYS A CA 1
ATOM 675 C C . LYS A 1 94 ? -11.748 -1.266 1.295 1.00 95.62 94 LYS A C 1
ATOM 677 O O . LYS A 1 94 ? -11.054 -0.566 2.032 1.00 95.62 94 LYS A O 1
ATOM 682 N N . VAL A 1 95 ? -11.225 -1.970 0.297 1.00 96.88 95 VAL A N 1
ATOM 683 C CA . VAL A 1 95 ? -9.789 -1.948 -0.013 1.00 96.88 95 VAL A CA 1
ATOM 684 C C . VAL A 1 95 ? -9.558 -1.203 -1.322 1.00 96.88 95 VAL A C 1
ATOM 686 O O . VAL A 1 95 ? -9.972 -1.636 -2.393 1.00 96.88 95 VAL A O 1
ATOM 689 N N . ILE A 1 96 ? -8.863 -0.072 -1.243 1.00 95.75 96 ILE A N 1
ATOM 690 C CA . ILE A 1 96 ? -8.496 0.747 -2.396 1.00 95.75 96 ILE A CA 1
ATOM 691 C C . ILE A 1 96 ? -7.104 0.331 -2.865 1.00 95.75 96 ILE A C 1
ATOM 693 O O . ILE A 1 96 ? -6.138 0.397 -2.103 1.00 95.75 96 ILE A O 1
ATOM 697 N N . ASN A 1 97 ? -6.993 -0.080 -4.128 1.00 97.06 97 ASN A N 1
ATOM 698 C CA . ASN A 1 97 ? -5.700 -0.368 -4.736 1.00 97.06 97 ASN A CA 1
ATOM 699 C C . ASN A 1 97 ? -4.969 0.941 -5.071 1.00 97.06 97 ASN A C 1
ATOM 701 O O . ASN A 1 97 ? -5.409 1.705 -5.924 1.00 97.06 97 ASN A O 1
ATOM 705 N N . ALA A 1 98 ? -3.848 1.177 -4.395 1.00 96.19 98 ALA A N 1
ATOM 706 C CA . ALA A 1 98 ? -2.956 2.315 -4.586 1.00 96.19 98 ALA A CA 1
ATOM 707 C C . ALA A 1 98 ? -1.528 1.857 -4.960 1.00 96.19 98 ALA A C 1
ATOM 709 O O . ALA A 1 98 ? -0.539 2.545 -4.663 1.00 96.19 98 ALA A O 1
ATOM 710 N N . GLY A 1 99 ? -1.409 0.664 -5.552 1.00 96.56 99 GLY A N 1
ATOM 711 C CA . GLY A 1 99 ? -0.158 0.105 -6.053 1.00 96.56 99 GLY A CA 1
ATOM 712 C C . GLY A 1 99 ? 0.262 0.719 -7.389 1.00 96.56 99 GLY A C 1
ATOM 713 O O . GLY A 1 99 ? -0.574 0.949 -8.259 1.00 96.56 99 GL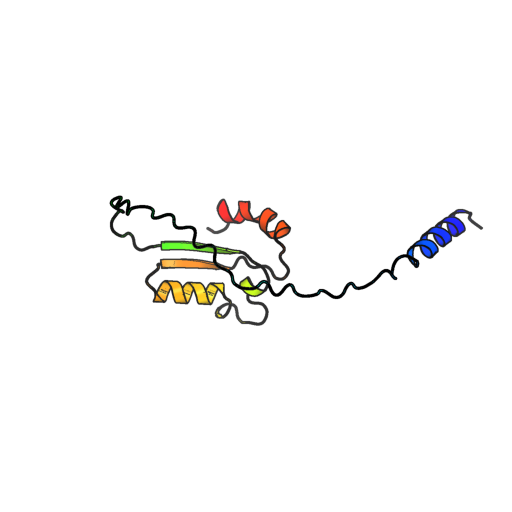Y A O 1
ATOM 714 N N . VAL A 1 100 ? 1.563 0.953 -7.569 1.00 97.00 100 VAL A N 1
ATOM 715 C CA . VAL A 1 100 ? 2.140 1.432 -8.836 1.00 97.00 100 VAL A CA 1
ATOM 716 C C . VAL A 1 100 ? 3.317 0.538 -9.203 1.00 97.00 100 VAL A C 1
ATOM 718 O O . VAL A 1 100 ? 4.251 0.365 -8.427 1.00 97.00 100 VAL A O 1
ATOM 721 N N . SER A 1 101 ? 3.302 -0.056 -10.394 1.00 97.12 101 SER A N 1
ATOM 722 C CA . SER A 1 101 ? 4.395 -0.945 -10.808 1.00 97.12 101 SER A CA 1
ATOM 723 C C . SER A 1 101 ? 5.729 -0.196 -10.873 1.00 97.12 101 SER A C 1
ATOM 725 O O . SER A 1 101 ? 5.834 0.822 -11.550 1.00 97.12 101 SER A O 1
ATOM 727 N N . GLY A 1 102 ? 6.746 -0.715 -10.179 1.00 96.88 102 GLY A N 1
ATOM 728 C CA . GLY A 1 102 ? 8.066 -0.083 -10.086 1.00 96.88 102 GLY A CA 1
ATOM 729 C C . GLY A 1 102 ? 8.182 1.024 -9.030 1.00 96.88 102 GLY A C 1
ATOM 730 O O . GLY A 1 102 ? 9.203 1.709 -8.995 1.00 96.88 102 GLY A O 1
ATOM 731 N N . GLU A 1 103 ? 7.169 1.211 -8.176 1.00 96.88 103 GLU A N 1
ATOM 732 C CA . GLU A 1 103 ? 7.235 2.152 -7.054 1.00 96.88 103 GLU A CA 1
ATOM 733 C C . GLU A 1 103 ? 8.409 1.830 -6.118 1.00 96.88 103 GLU A C 1
ATOM 735 O O . GLU A 1 103 ? 8.696 0.674 -5.809 1.00 96.88 103 GLU A O 1
ATOM 740 N N . THR A 1 104 ? 9.061 2.877 -5.620 1.00 96.81 104 THR A N 1
ATOM 741 C CA . THR A 1 104 ? 10.085 2.785 -4.576 1.00 96.81 104 THR A CA 1
ATOM 742 C C . THR A 1 104 ? 9.596 3.471 -3.305 1.00 96.81 104 THR A C 1
ATOM 744 O O . THR A 1 104 ? 8.685 4.300 -3.337 1.00 96.81 104 THR A O 1
ATOM 747 N N . SER A 1 105 ? 10.228 3.193 -2.164 1.00 95.44 105 SER A N 1
ATOM 748 C CA . SER A 1 105 ? 9.825 3.795 -0.885 1.00 95.44 105 SER A CA 1
ATOM 749 C C . SER A 1 105 ? 9.888 5.328 -0.883 1.00 95.44 105 SER A C 1
ATOM 751 O O . SER A 1 105 ? 9.081 5.972 -0.214 1.00 95.44 105 SER A O 1
ATOM 753 N N . SER A 1 106 ? 10.824 5.930 -1.628 1.00 96.31 106 SER A N 1
ATOM 754 C CA . SER A 1 106 ? 10.902 7.389 -1.765 1.00 96.31 106 SER A CA 1
ATOM 755 C C . SER A 1 106 ? 9.730 7.949 -2.573 1.00 96.31 106 SER A C 1
ATOM 757 O O . SER A 1 106 ? 9.136 8.934 -2.142 1.00 96.31 106 SER A O 1
ATOM 759 N N . GLY A 1 107 ? 9.348 7.297 -3.679 1.00 93.69 107 GLY A N 1
ATOM 760 C CA . GLY A 1 107 ? 8.170 7.668 -4.474 1.00 93.69 107 GLY A CA 1
ATOM 761 C C . GLY A 1 107 ? 6.866 7.545 -3.683 1.00 93.69 107 GLY A C 1
ATOM 762 O O . GLY A 1 107 ? 6.087 8.498 -3.601 1.00 93.69 107 GLY A O 1
ATOM 763 N N . ALA A 1 108 ? 6.691 6.424 -2.977 1.00 94.56 108 ALA A N 1
ATOM 764 C CA . ALA A 1 108 ? 5.535 6.175 -2.121 1.00 94.56 108 ALA A CA 1
ATOM 765 C C . ALA A 1 108 ? 5.381 7.251 -1.028 1.00 94.56 108 ALA A C 1
ATOM 767 O O . ALA A 1 108 ? 4.281 7.760 -0.783 1.00 94.56 108 ALA A O 1
ATOM 768 N N . ARG A 1 109 ? 6.496 7.667 -0.411 1.00 95.00 109 ARG A N 1
ATOM 769 C CA . ARG A 1 109 ? 6.507 8.710 0.624 1.00 95.00 109 ARG A CA 1
ATOM 770 C C . ARG A 1 109 ? 6.030 10.063 0.100 1.00 95.00 109 ARG A C 1
ATOM 772 O O . ARG A 1 109 ? 5.311 10.753 0.816 1.00 95.00 109 ARG A O 1
ATOM 779 N N . THR A 1 110 ? 6.370 10.426 -1.135 1.00 94.19 110 THR A N 1
ATOM 780 C CA . THR A 1 110 ? 5.934 11.693 -1.745 1.00 94.19 110 THR A CA 1
ATOM 781 C C . THR A 1 110 ? 4.414 11.778 -1.899 1.00 94.19 110 THR A C 1
ATOM 783 O O . THR A 1 110 ? 3.856 12.863 -1.776 1.00 94.19 110 THR A O 1
ATOM 786 N N . ARG A 1 111 ? 3.729 10.648 -2.112 1.00 91.75 111 ARG A N 1
ATOM 787 C CA . ARG A 1 111 ? 2.271 10.598 -2.333 1.00 91.75 111 ARG A CA 1
ATOM 788 C C . ARG A 1 111 ? 1.440 10.213 -1.109 1.00 91.75 111 ARG A C 1
ATOM 790 O O . ARG A 1 111 ? 0.215 10.256 -1.178 1.00 91.75 111 ARG A O 1
ATOM 797 N N . THR A 1 112 ? 2.076 9.826 -0.003 1.00 92.81 112 THR A N 1
ATOM 798 C CA . THR A 1 112 ? 1.363 9.329 1.188 1.00 92.81 112 THR A CA 1
ATOM 799 C C . THR A 1 112 ? 0.428 10.382 1.772 1.00 92.81 112 THR A C 1
ATOM 801 O O . THR A 1 112 ? -0.713 10.065 2.094 1.00 92.81 112 THR A O 1
ATOM 804 N N . GLU A 1 113 ? 0.869 11.639 1.835 1.00 89.94 113 GLU A N 1
ATOM 805 C CA . GLU A 1 113 ? 0.064 12.724 2.401 1.00 89.94 113 GLU A CA 1
ATOM 806 C C . GLU A 1 113 ? -1.266 12.891 1.658 1.00 89.94 113 GLU A C 1
ATOM 808 O O . GLU A 1 113 ? -2.324 12.902 2.283 1.00 89.94 113 GLU A O 1
ATOM 813 N N . TRP A 1 114 ? -1.237 12.923 0.321 1.00 85.88 114 TRP A N 1
ATOM 814 C CA . TRP A 1 114 ? -2.438 13.058 -0.512 1.00 85.88 114 TRP A CA 1
ATOM 815 C C . TRP A 1 114 ? -3.411 11.885 -0.355 1.00 85.88 114 TRP A C 1
ATOM 817 O O . TRP A 1 114 ? -4.624 12.073 -0.435 1.00 85.88 114 TRP A O 1
ATOM 827 N N . MET A 1 115 ? -2.897 10.676 -0.104 1.00 86.38 115 MET A N 1
ATOM 828 C CA . MET A 1 115 ? -3.733 9.491 0.111 1.00 86.38 115 MET A CA 1
ATOM 829 C C . MET A 1 115 ? -4.456 9.512 1.459 1.00 86.38 115 MET A C 1
ATOM 831 O O . MET A 1 115 ? -5.556 8.976 1.557 1.00 86.38 115 MET A O 1
ATOM 835 N N . LEU A 1 116 ? -3.865 10.138 2.480 1.00 85.62 116 LEU A N 1
ATOM 836 C CA . LEU A 1 116 ? -4.426 10.192 3.833 1.00 85.62 116 LEU A CA 1
ATOM 837 C C . LEU A 1 116 ? -5.307 11.425 4.077 1.00 85.62 116 LEU A C 1
ATOM 839 O O . LEU A 1 116 ? -6.235 11.358 4.877 1.00 85.62 116 LEU A O 1
ATOM 843 N N . THR A 1 117 ? -5.052 12.537 3.384 1.00 82.12 117 THR A N 1
ATOM 844 C CA . THR A 1 117 ? -5.760 13.817 3.593 1.00 82.12 117 THR A CA 1
ATOM 845 C C . THR A 1 117 ? -7.086 13.957 2.838 1.00 82.12 117 THR A C 1
ATOM 847 O O . THR A 1 117 ? -7.758 14.973 2.993 1.00 82.12 117 THR A O 1
ATOM 850 N N . GLY A 1 118 ? -7.522 12.936 2.090 1.00 62.22 118 GLY A N 1
ATOM 851 C CA . GLY A 1 118 ? -8.905 12.865 1.593 1.00 62.22 118 GLY A CA 1
ATOM 852 C C . GLY A 1 118 ? -9.093 12.841 0.075 1.00 62.22 118 GLY A C 1
ATOM 853 O O . GLY A 1 118 ? -10.203 13.074 -0.387 1.00 62.22 118 GLY A O 1
ATOM 854 N N . ALA A 1 119 ? -8.070 12.504 -0.719 1.00 53.47 119 ALA A N 1
ATOM 855 C CA . ALA A 1 119 ? -8.236 12.310 -2.168 1.00 53.47 119 ALA A CA 1
ATOM 856 C C . ALA A 1 119 ? -8.925 10.980 -2.559 1.00 53.47 119 ALA A C 1
ATOM 858 O O . ALA A 1 119 ? -9.007 10.657 -3.741 1.00 53.47 119 ALA A O 1
ATOM 859 N N . LEU A 1 120 ? -9.391 10.192 -1.583 1.00 55.84 120 LEU A N 1
ATOM 860 C CA . LEU A 1 120 ? -10.006 8.871 -1.785 1.00 55.84 120 LEU A CA 1
ATOM 861 C C . LEU A 1 120 ? -11.499 8.828 -1.405 1.00 55.84 120 LEU A C 1
ATOM 863 O O . LEU A 1 120 ? -12.029 7.741 -1.160 1.00 55.84 120 LEU A O 1
ATOM 867 N N . GLY A 1 121 ? -12.139 10.003 -1.330 1.00 43.06 121 GLY A N 1
ATOM 868 C CA . GLY A 1 121 ? -13.588 10.156 -1.148 1.00 43.06 121 GLY A CA 1
ATOM 869 C C . GLY A 1 121 ? -14.383 9.620 -2.330 1.00 43.06 121 GLY A C 1
ATOM 870 O O . GLY A 1 121 ? -14.051 10.005 -3.472 1.00 43.06 121 GLY A O 1
#

Solvent-accessible surface area (backbone atoms only — not comparable to full-atom values): 7902 Å² total; per-residue (Å²): 137,65,72,71,58,60,57,52,51,54,59,63,61,62,71,75,78,80,83,83,84,74,88,72,82,83,76,77,79,80,74,79,94,73,84,82,88,74,86,76,88,72,74,88,78,81,68,88,70,82,88,72,73,80,59,61,52,78,43,75,42,71,43,25,32,71,39,48,18,74,96,51,58,71,80,69,10,51,36,46,48,48,30,53,49,38,48,75,74,68,30,57,49,48,53,44,75,56,27,38,72,82,54,46,75,70,60,50,58,74,51,46,60,56,64,71,76,57,77,77,119

Foldseek 3Di:
DDPVVVVVVVVVVVVPPPDDDDDDPPPDPPDDDDDDPPDDPDDDPPDPDPPDDQQEEEAEQEEACQLVVPPDPPCPGPQNVVCVVCVVVRHHYDYHRNYYHPDDPVNSVVCVCVVPVDPPD

InterPro domains:
  IPR013830 SGNH hydrolase-type esterase domain [PF13472] (61-112)
  IPR036514 SGNH hydrolase superfamily [G3DSA:3.40.50.1110] (57-119)

Organism: Entotheonella factor (NCBI:txid1429438)

Nearest PDB structures (foldseek):
  7c84-assembly1_A  TM=9.009E-01  e=5.314E-06  Altericroceibacterium indicum
  7c82-assembly1_A  TM=9.029E-01  e=8.564E-06  Altericroceibacterium indicum
  7c29-assembly1_A  TM=9.066E-01  e=1.380E-05  Croceicoccus marinus
  7c23-assembly1_B  TM=9.138E-01  e=2.077E-05  Croceicoccus marinus
  7c85-assembly1_A  TM=9.027E-01  e=2.728E-05  Altericroceibacterium indicum